Protein AF-X1D3A6-F1 (afdb_monomer)

Organism: NCBI:txid412755

Sequence (164 aa):
TRVVVAACSPKEHELTFKKCLERAGLNPFLLQIANIREQCAWVIKDKVLATEKAKVMIRAAVERVIYHEALDIKEIECQPDTLVVGAGVAGLSAALALAQKNRKVYLVEKLPSIGGKVARYEEVFPNLECASCMLDPILDDVLHHENIEVLTYSEIQEVLGFYG

pLDDT: mean 96.1, std 3.15, range [74.38, 98.62]

Structure (mmCIF, N/CA/C/O backbone):
data_AF-X1D3A6-F1
#
_entry.id   AF-X1D3A6-F1
#
loop_
_atom_site.group_PDB
_atom_site.id
_atom_site.type_symbol
_atom_site.label_atom_id
_atom_site.label_alt_id
_atom_site.label_comp_id
_atom_site.label_asym_id
_atom_site.label_entity_id
_atom_site.label_seq_id
_atom_site.pdbx_PDB_ins_code
_atom_site.Cartn_x
_atom_site.Cartn_y
_atom_site.Cartn_z
_atom_site.occupancy
_atom_site.B_iso_or_equiv
_atom_site.auth_seq_id
_atom_site.auth_comp_id
_atom_site.auth_asym_id
_atom_site.auth_atom_id
_atom_site.pdbx_PDB_model_num
ATOM 1 N N . THR A 1 1 ? 1.591 -5.216 -32.844 1.00 90.00 1 THR A N 1
ATOM 2 C CA . THR A 1 1 ? 2.576 -4.160 -32.515 1.00 90.00 1 THR A CA 1
ATOM 3 C C . THR A 1 1 ? 3.011 -4.309 -31.073 1.00 90.00 1 THR A C 1
ATOM 5 O O . THR A 1 1 ? 2.186 -4.704 -30.264 1.00 90.00 1 THR A O 1
ATOM 8 N N . ARG A 1 2 ? 4.285 -4.053 -30.759 1.00 96.44 2 ARG A N 1
ATOM 9 C CA . ARG A 1 2 ? 4.872 -4.152 -29.410 1.00 96.44 2 ARG A CA 1
ATOM 10 C C . ARG A 1 2 ? 5.617 -2.865 -29.087 1.00 96.44 2 ARG A C 1
ATOM 12 O O . ARG A 1 2 ? 6.082 -2.201 -30.012 1.00 96.44 2 ARG A O 1
ATOM 19 N N . VAL A 1 3 ? 5.729 -2.525 -27.808 1.00 98.00 3 VAL A N 1
ATOM 20 C CA . VAL A 1 3 ? 6.338 -1.262 -27.373 1.00 98.00 3 VAL A CA 1
ATOM 21 C C . VAL A 1 3 ? 7.451 -1.538 -26.372 1.00 98.00 3 VAL A C 1
ATOM 23 O O . VAL A 1 3 ? 7.245 -2.239 -25.384 1.00 98.00 3 VAL A O 1
ATOM 26 N N . VAL A 1 4 ? 8.624 -0.949 -26.613 1.00 98.31 4 VAL A N 1
ATOM 27 C CA . VAL A 1 4 ? 9.722 -0.910 -25.643 1.00 98.31 4 VAL A CA 1
ATOM 28 C C . VAL A 1 4 ? 9.907 0.521 -25.160 1.00 98.31 4 VAL A C 1
ATOM 30 O O . VAL A 1 4 ? 10.056 1.431 -25.974 1.00 98.31 4 VAL A O 1
ATOM 33 N N . VAL A 1 5 ? 9.932 0.721 -23.844 1.00 98.44 5 VAL A N 1
ATOM 34 C CA . VAL A 1 5 ? 10.208 2.024 -23.226 1.00 98.44 5 VAL A CA 1
ATOM 35 C C . VAL A 1 5 ? 11.513 1.948 -22.447 1.00 98.44 5 VAL A C 1
ATOM 37 O O . VAL A 1 5 ? 11.622 1.205 -21.475 1.00 98.44 5 VAL A O 1
ATOM 40 N N . ALA A 1 6 ? 12.508 2.733 -22.853 1.00 98.31 6 ALA A N 1
ATOM 41 C CA . ALA A 1 6 ? 13.785 2.839 -22.157 1.00 98.31 6 ALA A CA 1
ATOM 42 C C . ALA A 1 6 ? 13.781 4.067 -21.237 1.00 98.31 6 ALA A C 1
ATOM 44 O O . ALA A 1 6 ? 13.951 5.192 -21.702 1.00 98.31 6 ALA A O 1
ATOM 45 N N . ALA A 1 7 ? 13.537 3.863 -19.941 1.00 97.94 7 ALA A N 1
ATOM 46 C CA . ALA A 1 7 ? 13.372 4.954 -18.982 1.00 97.94 7 ALA A CA 1
ATOM 47 C C . ALA A 1 7 ? 13.693 4.506 -17.542 1.00 97.94 7 ALA A C 1
ATOM 49 O O . ALA A 1 7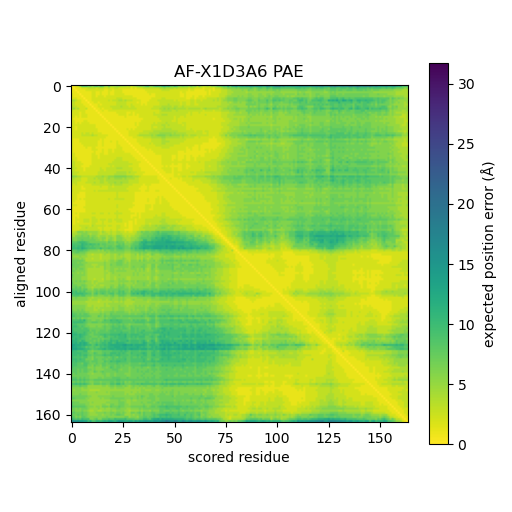 ? 14.816 4.094 -17.249 1.00 97.94 7 ALA A O 1
ATOM 50 N N . CYS A 1 8 ? 12.717 4.631 -16.643 1.00 97.06 8 CYS A N 1
ATOM 51 C CA . CYS A 1 8 ? 12.794 4.338 -15.218 1.00 97.06 8 CYS A CA 1
ATOM 52 C C . CYS A 1 8 ? 12.319 2.919 -14.878 1.00 97.06 8 CYS A C 1
ATOM 54 O O . CYS A 1 8 ? 11.993 2.114 -15.752 1.00 97.06 8 CYS A O 1
ATOM 56 N N . SER A 1 9 ? 12.297 2.609 -13.585 1.00 96.56 9 SER A N 1
ATOM 57 C CA . SER A 1 9 ? 11.823 1.334 -13.057 1.00 96.56 9 SER A CA 1
ATOM 58 C C . SER A 1 9 ? 10.374 1.023 -13.461 1.00 96.56 9 SER A C 1
ATOM 60 O O . SER A 1 9 ? 9.501 1.885 -13.311 1.00 96.56 9 SER A O 1
ATOM 62 N N . PRO A 1 10 ? 10.072 -0.224 -13.879 1.00 95.19 10 PRO A N 1
ATOM 63 C CA . PRO A 1 10 ? 8.694 -0.654 -14.106 1.00 95.19 10 PRO A CA 1
ATOM 64 C C . PRO A 1 10 ? 7.836 -0.541 -12.837 1.00 95.19 10 PRO A C 1
ATOM 66 O O . PRO A 1 10 ? 6.655 -0.234 -12.940 1.00 95.19 10 PRO A O 1
ATOM 69 N N . LYS A 1 11 ? 8.435 -0.651 -11.639 1.00 95.12 11 LYS A N 1
ATOM 70 C CA . LYS A 1 11 ? 7.716 -0.451 -10.367 1.00 95.12 11 LYS A CA 1
ATOM 71 C C . LYS A 1 11 ? 7.043 0.922 -10.257 1.00 95.12 11 LYS A C 1
ATOM 73 O O . LYS A 1 11 ? 6.052 1.042 -9.553 1.00 95.12 11 LYS A O 1
ATOM 78 N N . GLU A 1 12 ? 7.578 1.929 -10.945 1.00 93.88 12 GLU A N 1
ATOM 79 C CA . GLU A 1 12 ? 7.078 3.302 -10.881 1.00 93.88 12 GLU A CA 1
ATOM 80 C C . GLU A 1 12 ? 6.055 3.593 -11.986 1.00 93.88 12 GLU A C 1
ATOM 82 O O . GLU A 1 12 ? 4.982 4.127 -11.726 1.00 93.88 12 GLU A O 1
ATOM 87 N N . HIS A 1 13 ? 6.386 3.268 -13.243 1.00 96.50 13 HIS A N 1
ATOM 88 C CA . HIS A 1 13 ? 5.631 3.765 -14.404 1.00 96.50 13 HIS A CA 1
ATOM 89 C C . HIS A 1 13 ? 5.078 2.673 -15.326 1.00 96.50 13 HIS A C 1
ATOM 91 O O . HIS A 1 13 ? 4.520 3.004 -16.372 1.00 96.50 13 HIS A O 1
ATOM 97 N N . GLU A 1 14 ? 5.174 1.387 -14.975 1.00 96.88 14 GLU A N 1
ATOM 98 C CA . GLU A 1 14 ? 4.590 0.325 -15.806 1.00 96.88 14 GLU A CA 1
ATOM 99 C C . GLU A 1 14 ? 3.085 0.520 -15.996 1.00 96.88 14 GLU A C 1
ATOM 101 O O . GLU A 1 14 ? 2.612 0.509 -17.132 1.00 96.88 14 GLU A O 1
ATOM 106 N N . LEU A 1 15 ? 2.343 0.797 -14.919 1.00 96.62 15 LEU A N 1
ATOM 107 C CA . LEU A 1 15 ? 0.903 1.050 -15.004 1.00 96.62 15 LEU A CA 1
ATOM 108 C C . LEU A 1 15 ? 0.583 2.275 -15.877 1.00 96.62 15 LEU A C 1
ATOM 110 O O . LEU A 1 15 ? -0.381 2.262 -16.640 1.00 96.62 15 LEU A O 1
ATOM 114 N N . THR A 1 16 ? 1.408 3.319 -15.807 1.00 97.69 16 THR A N 1
ATOM 115 C CA . THR A 1 16 ? 1.255 4.534 -16.618 1.00 97.69 16 THR A CA 1
ATOM 116 C C . THR A 1 16 ? 1.392 4.232 -18.109 1.00 97.69 16 THR A C 1
ATOM 118 O O . THR A 1 16 ? 0.555 4.655 -18.908 1.00 97.69 16 THR A O 1
ATOM 121 N N . PHE A 1 17 ? 2.412 3.465 -18.500 1.00 97.94 17 PHE A N 1
ATOM 122 C CA . PHE A 1 17 ? 2.608 3.094 -19.900 1.00 97.94 17 PHE A CA 1
ATOM 123 C C . PHE A 1 17 ? 1.584 2.064 -20.381 1.00 97.94 17 PHE A C 1
ATOM 125 O O . PHE A 1 17 ? 1.117 2.189 -21.510 1.00 97.94 17 PHE A O 1
ATOM 132 N N . LYS A 1 18 ? 1.152 1.120 -19.534 1.00 97.31 18 LYS A N 1
ATOM 133 C CA . LYS A 1 18 ? 0.044 0.202 -19.854 1.00 97.31 18 LYS A CA 1
ATOM 134 C C . LYS A 1 18 ? -1.231 0.964 -20.218 1.00 97.31 18 LYS A C 1
ATOM 136 O O . LYS A 1 18 ? -1.761 0.756 -21.305 1.00 97.31 18 LYS A O 1
ATOM 141 N N . LYS A 1 19 ? -1.627 1.944 -19.399 1.00 97.38 19 LYS A N 1
ATOM 142 C CA . LYS A 1 19 ? -2.770 2.832 -19.689 1.00 97.38 19 LYS A CA 1
ATOM 143 C C . LYS A 1 19 ? -2.595 3.631 -20.986 1.00 97.38 19 LYS A C 1
ATOM 145 O O . LYS A 1 19 ? -3.567 3.908 -21.683 1.00 97.38 19 LYS A O 1
ATOM 150 N N . CYS A 1 20 ? -1.366 4.031 -21.321 1.00 97.69 20 CYS A N 1
ATOM 151 C CA . CYS A 1 20 ? -1.074 4.709 -22.586 1.00 97.69 20 CYS A CA 1
ATOM 152 C C . CYS A 1 20 ? -1.310 3.785 -23.793 1.00 97.69 20 CYS A C 1
ATOM 154 O O . CYS A 1 20 ? -1.954 4.194 -24.758 1.00 97.69 20 CYS A O 1
ATOM 156 N N . LEU A 1 21 ? -0.843 2.534 -23.717 1.00 96.88 21 LEU A N 1
ATOM 157 C CA . LEU A 1 21 ? -1.072 1.521 -24.750 1.00 96.88 21 LEU A CA 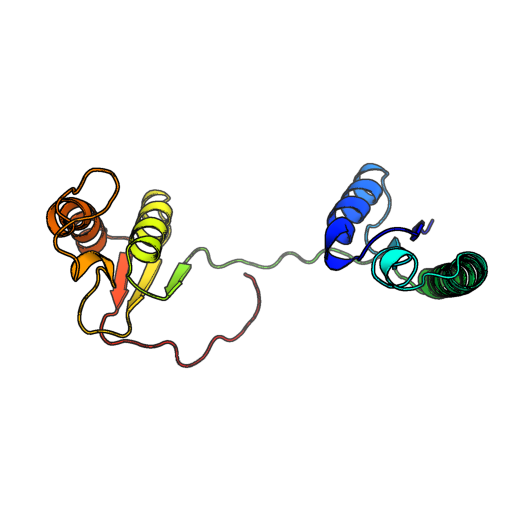1
ATOM 158 C C . LEU A 1 21 ? -2.564 1.214 -24.912 1.00 96.88 21 LEU A C 1
ATOM 160 O O . LEU A 1 21 ? -3.054 1.233 -26.037 1.00 96.88 21 LEU A O 1
ATOM 164 N N . GLU A 1 22 ? -3.289 1.015 -23.809 1.00 96.19 22 GLU A N 1
ATOM 165 C CA . GLU A 1 22 ? -4.739 0.773 -23.824 1.00 96.19 22 GLU A CA 1
ATOM 166 C C . GLU A 1 22 ? -5.489 1.896 -24.547 1.00 96.19 22 GLU A C 1
ATOM 168 O O . GLU A 1 22 ? -6.282 1.639 -25.452 1.00 96.19 22 GLU A O 1
ATOM 173 N N . ARG A 1 23 ? -5.178 3.161 -24.226 1.00 97.44 23 ARG A N 1
ATOM 174 C CA . ARG A 1 23 ? -5.759 4.337 -24.899 1.00 97.44 23 ARG A CA 1
ATOM 175 C C . ARG A 1 23 ? -5.427 4.410 -26.389 1.00 97.44 23 ARG A C 1
ATOM 177 O O . ARG A 1 23 ? -6.174 5.029 -27.141 1.00 97.44 23 ARG A O 1
ATOM 184 N N . ALA A 1 24 ? -4.317 3.808 -26.806 1.00 97.06 24 ALA A N 1
ATOM 185 C CA . ALA A 1 24 ? -3.912 3.693 -28.202 1.00 97.06 24 ALA A CA 1
ATOM 186 C C . ALA A 1 24 ? -4.475 2.434 -28.897 1.00 97.06 24 ALA A C 1
ATOM 188 O O . ALA A 1 24 ? -4.123 2.173 -30.046 1.00 97.06 24 ALA A O 1
ATOM 189 N N . GLY A 1 25 ? -5.319 1.643 -28.222 1.00 96.44 25 GLY A N 1
ATOM 190 C CA . GLY A 1 25 ? -5.879 0.398 -28.755 1.00 96.44 25 GLY A CA 1
ATOM 191 C C . GLY A 1 25 ? -4.886 -0.769 -28.797 1.00 96.44 25 GLY A C 1
ATOM 192 O O . GLY A 1 25 ? -5.085 -1.722 -29.548 1.00 96.44 25 GLY A O 1
ATOM 193 N N . LEU A 1 26 ? -3.796 -0.703 -28.026 1.00 96.88 26 LEU A N 1
ATOM 194 C CA . LEU A 1 26 ? -2.797 -1.765 -27.911 1.00 96.88 26 LEU A CA 1
ATOM 195 C C . LEU A 1 26 ? -2.992 -2.559 -26.619 1.00 96.88 26 LEU A C 1
ATOM 197 O O . LEU A 1 26 ? -3.291 -1.997 -25.568 1.00 96.88 26 LEU A O 1
ATOM 201 N N . ASN A 1 27 ? -2.749 -3.870 -26.684 1.00 97.44 27 ASN A N 1
ATOM 202 C CA . ASN A 1 27 ? -2.778 -4.713 -25.494 1.00 97.44 27 ASN A CA 1
ATOM 203 C C . ASN A 1 27 ? -1.647 -4.300 -24.516 1.00 97.44 27 ASN A C 1
ATOM 205 O O . ASN A 1 27 ? -0.479 -4.265 -24.925 1.00 97.44 27 ASN A O 1
ATOM 209 N N . PRO A 1 28 ? -1.956 -4.013 -23.237 1.00 97.31 28 PRO A N 1
ATOM 210 C CA . 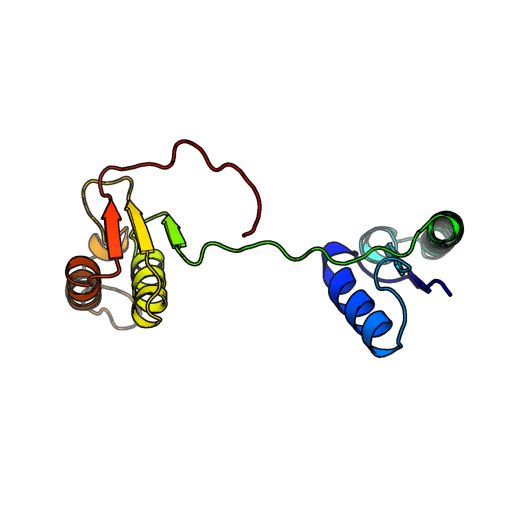PRO A 1 28 ? -0.995 -3.484 -22.262 1.00 97.31 28 PRO A CA 1
ATOM 211 C C . PRO A 1 28 ? 0.142 -4.458 -21.917 1.00 97.31 28 PRO A C 1
ATOM 213 O O . PRO A 1 28 ? 1.198 -4.033 -21.449 1.00 97.31 28 PRO A O 1
ATOM 216 N N . PHE A 1 29 ? -0.032 -5.760 -22.153 1.00 97.44 29 PHE A N 1
ATOM 217 C CA . PHE A 1 29 ? 0.981 -6.782 -21.874 1.00 97.44 29 PHE A CA 1
ATOM 218 C C . PHE A 1 29 ? 2.020 -6.922 -23.000 1.00 97.44 29 PHE A C 1
ATOM 220 O O . PHE A 1 29 ? 3.076 -7.525 -22.810 1.00 97.44 29 PHE A O 1
ATOM 227 N N . LEU A 1 30 ? 1.804 -6.255 -24.140 1.00 97.75 30 LEU A N 1
ATOM 228 C CA . LEU A 1 30 ? 2.783 -6.127 -25.230 1.00 97.75 30 LEU A CA 1
ATOM 229 C C . LEU A 1 30 ? 3.807 -4.994 -24.996 1.00 97.75 30 LEU A C 1
ATOM 231 O O . LEU A 1 30 ? 4.452 -4.518 -25.939 1.00 97.75 30 LEU A O 1
ATOM 235 N N . LEU A 1 31 ? 3.946 -4.564 -23.739 1.00 98.00 31 LEU A N 1
ATOM 236 C CA . LEU A 1 31 ? 4.902 -3.574 -23.250 1.00 98.00 31 LEU A CA 1
ATOM 237 C C . LEU A 1 31 ? 6.125 -4.257 -22.626 1.00 98.00 31 LEU A C 1
ATOM 239 O O . LEU A 1 31 ? 5.988 -5.181 -21.828 1.00 98.00 31 LEU A O 1
ATOM 243 N N . GLN A 1 32 ? 7.314 -3.723 -22.896 1.00 98.12 32 GLN A N 1
ATOM 244 C CA . GLN A 1 32 ? 8.529 -4.027 -22.142 1.00 98.12 32 GLN A CA 1
ATOM 245 C C . GLN A 1 32 ? 9.231 -2.731 -21.724 1.00 98.12 32 GLN A C 1
ATOM 247 O O . GLN A 1 32 ? 9.478 -1.849 -22.543 1.00 98.12 32 GLN A O 1
ATOM 252 N N . ILE A 1 33 ? 9.605 -2.620 -20.448 1.00 98.25 33 ILE A N 1
ATOM 253 C CA . ILE A 1 33 ? 10.373 -1.476 -19.940 1.00 98.25 33 ILE A CA 1
ATOM 254 C C . ILE A 1 33 ? 11.834 -1.888 -19.742 1.00 98.25 33 ILE A C 1
ATOM 256 O O . ILE A 1 33 ? 12.124 -2.913 -19.123 1.00 98.25 33 ILE A O 1
ATOM 260 N N . ALA A 1 34 ? 12.755 -1.079 -20.262 1.00 98.31 34 ALA A N 1
ATOM 261 C CA . ALA A 1 34 ? 14.182 -1.147 -19.976 1.00 98.31 34 ALA A CA 1
ATOM 262 C C . ALA A 1 34 ? 14.542 -0.030 -18.987 1.00 98.31 34 ALA A C 1
ATOM 264 O O . ALA A 1 34 ? 14.515 1.152 -19.333 1.00 98.31 34 ALA A O 1
ATOM 265 N N . ASN A 1 35 ? 14.880 -0.395 -17.749 1.00 98.31 35 ASN A N 1
ATOM 266 C CA . ASN A 1 35 ? 15.282 0.573 -16.731 1.00 98.31 35 ASN A CA 1
ATOM 267 C C . ASN A 1 35 ? 16.726 1.042 -16.980 1.00 98.31 35 ASN A C 1
ATOM 269 O O . ASN A 1 35 ? 17.677 0.457 -16.472 1.00 98.31 35 ASN A O 1
ATOM 273 N N . ILE A 1 36 ? 16.895 2.113 -17.748 1.00 98.25 36 ILE A N 1
ATOM 274 C CA . ILE A 1 36 ? 18.204 2.726 -18.011 1.00 98.25 36 ILE A CA 1
ATOM 275 C C . ILE A 1 36 ? 18.512 3.895 -17.060 1.00 98.25 36 ILE A C 1
ATOM 277 O O . ILE A 1 36 ? 19.560 4.528 -17.188 1.00 98.25 36 ILE A O 1
ATOM 281 N N . ARG A 1 37 ? 17.633 4.180 -16.089 1.00 98.12 37 ARG A N 1
ATOM 282 C CA . ARG A 1 37 ? 17.811 5.254 -15.104 1.00 98.12 37 ARG A CA 1
ATOM 283 C C . ARG A 1 37 ? 18.378 4.727 -13.790 1.00 98.12 37 ARG A C 1
ATOM 285 O O . ARG A 1 37 ? 19.583 4.852 -13.575 1.00 98.12 37 ARG A O 1
ATOM 292 N N . GLU A 1 38 ? 17.556 4.106 -12.943 1.00 97.88 38 GLU A N 1
ATOM 293 C CA . GLU A 1 38 ? 17.981 3.628 -11.620 1.00 97.88 38 GLU A CA 1
ATOM 294 C C . GLU A 1 38 ? 19.049 2.531 -11.731 1.00 97.88 38 GLU A C 1
ATOM 296 O O . GLU A 1 38 ? 19.964 2.472 -10.916 1.00 97.88 38 GLU A O 1
ATOM 301 N N . GLN A 1 39 ? 18.969 1.680 -12.760 1.00 97.31 39 GLN A N 1
ATOM 302 C CA . GLN A 1 39 ? 19.903 0.562 -12.953 1.00 97.31 39 GLN A CA 1
ATOM 303 C C . GLN A 1 39 ? 21.088 0.887 -13.878 1.00 97.31 39 GLN A C 1
ATOM 305 O O . GLN A 1 39 ? 21.936 0.019 -14.121 1.00 97.31 39 GLN A O 1
ATOM 310 N N . CYS A 1 40 ? 21.181 2.112 -14.406 1.00 98.12 40 CYS A N 1
ATOM 311 C CA . CYS A 1 40 ? 22.266 2.498 -15.306 1.00 98.12 40 CYS A CA 1
ATOM 312 C C . CYS A 1 40 ? 22.726 3.946 -15.093 1.00 98.12 40 CYS A C 1
ATOM 314 O O . CYS A 1 40 ? 23.748 4.150 -14.441 1.00 98.12 40 CYS A O 1
ATOM 316 N N . ALA A 1 41 ? 21.992 4.945 -15.590 1.00 97.75 41 ALA A N 1
ATOM 317 C CA . ALA A 1 41 ? 22.447 6.338 -15.593 1.00 97.75 41 ALA A CA 1
ATOM 318 C C . ALA A 1 41 ? 22.729 6.921 -14.194 1.00 97.75 41 ALA A C 1
ATOM 320 O O . ALA A 1 41 ? 23.627 7.745 -14.054 1.00 97.75 41 ALA A O 1
ATOM 321 N N . TRP A 1 42 ? 21.994 6.510 -13.157 1.00 97.94 42 TRP A N 1
ATOM 322 C CA . TRP A 1 42 ? 22.210 7.006 -11.790 1.00 97.94 42 TRP A CA 1
ATOM 323 C C . TRP A 1 42 ? 23.379 6.345 -11.062 1.00 97.94 42 TRP A C 1
ATOM 325 O O . TRP A 1 42 ? 23.946 6.945 -10.152 1.00 97.94 42 TRP A O 1
ATOM 335 N N . VAL A 1 43 ? 23.749 5.124 -11.448 1.00 98.00 43 VAL A N 1
ATOM 336 C CA . VAL A 1 43 ? 24.735 4.316 -10.710 1.00 98.00 43 VAL A CA 1
ATOM 337 C C . VAL A 1 43 ? 26.087 4.217 -11.417 1.00 98.00 43 VAL A C 1
ATOM 339 O O . VAL A 1 43 ? 27.079 3.872 -10.780 1.00 98.00 43 VAL A O 1
ATOM 342 N N . ILE A 1 44 ? 26.163 4.550 -12.711 1.00 98.12 44 ILE A N 1
ATOM 343 C CA . ILE A 1 44 ? 27.408 4.530 -13.492 1.00 98.12 44 ILE A CA 1
ATOM 344 C C . ILE A 1 44 ? 27.839 5.960 -13.811 1.00 98.12 44 ILE A C 1
ATOM 346 O O . ILE A 1 44 ? 27.185 6.664 -14.574 1.00 98.12 44 ILE A O 1
ATOM 350 N N . LYS A 1 45 ? 28.978 6.377 -13.245 1.00 97.50 45 LYS A N 1
ATOM 351 C CA . LYS A 1 45 ? 29.546 7.718 -13.467 1.00 97.50 45 LYS A CA 1
ATOM 352 C C . LYS A 1 45 ? 30.132 7.897 -14.871 1.00 97.50 45 LYS A C 1
ATOM 354 O O . LYS A 1 45 ? 30.040 8.983 -15.437 1.00 97.50 45 LYS A O 1
ATOM 359 N N . ASP A 1 46 ? 30.747 6.850 -15.421 1.00 98.31 46 ASP A N 1
ATOM 360 C CA . ASP A 1 46 ? 31.299 6.871 -16.776 1.00 98.31 46 ASP A CA 1
ATOM 361 C C . ASP A 1 46 ? 30.166 6.842 -17.812 1.00 98.31 46 ASP A C 1
ATOM 363 O O . ASP A 1 46 ? 29.434 5.860 -17.943 1.00 98.31 46 ASP A O 1
ATOM 367 N N . LYS A 1 47 ? 30.038 7.934 -18.571 1.00 97.94 47 LYS A N 1
ATOM 368 C CA . LYS A 1 47 ? 28.972 8.120 -19.560 1.00 97.94 47 LYS A CA 1
ATOM 369 C C . LYS A 1 47 ? 29.088 7.173 -20.752 1.00 97.94 47 LYS A C 1
ATOM 371 O O . LYS A 1 47 ? 28.056 6.771 -21.289 1.00 97.94 47 LYS A O 1
ATOM 376 N N . VAL A 1 48 ? 30.303 6.823 -21.173 1.00 98.25 48 VAL A N 1
ATOM 377 C CA . VAL A 1 48 ? 30.520 5.905 -22.299 1.00 98.25 48 VAL A CA 1
ATOM 378 C C . VAL A 1 48 ? 30.102 4.507 -21.870 1.00 98.25 48 VAL A C 1
ATOM 380 O O . VAL A 1 48 ? 29.265 3.887 -22.524 1.00 98.25 48 VAL A O 1
ATOM 383 N N . LEU A 1 49 ? 30.578 4.065 -20.703 1.00 98.06 49 LEU A N 1
ATOM 384 C CA . LEU A 1 49 ? 30.196 2.775 -20.133 1.00 98.06 49 LEU A CA 1
ATOM 385 C C . LEU A 1 49 ? 28.684 2.682 -19.869 1.00 98.06 49 LEU A C 1
ATOM 387 O O . LEU A 1 49 ? 28.061 1.671 -20.192 1.00 98.06 49 LEU A O 1
ATOM 391 N N . ALA A 1 50 ? 28.075 3.739 -19.320 1.00 98.44 50 ALA A N 1
ATOM 392 C CA . ALA A 1 50 ? 26.632 3.801 -19.091 1.00 98.44 50 ALA A CA 1
ATOM 393 C C . ALA A 1 50 ? 25.845 3.711 -20.407 1.00 98.44 50 ALA A C 1
ATOM 395 O O 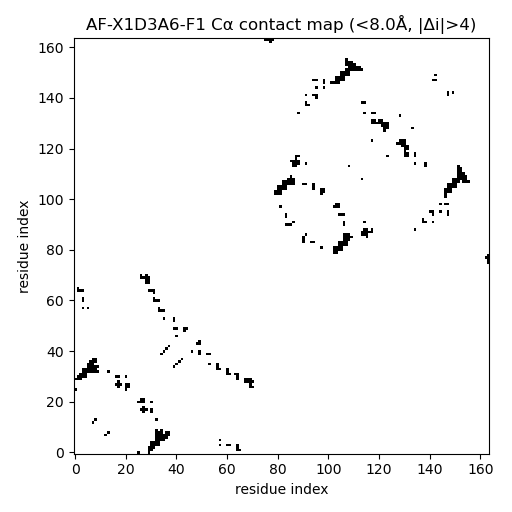. ALA A 1 50 ? 24.839 3.008 -20.485 1.00 98.44 50 ALA A O 1
ATOM 396 N N . THR A 1 51 ? 26.317 4.382 -21.459 1.00 98.56 51 THR A N 1
ATOM 397 C CA . THR A 1 51 ? 25.681 4.342 -22.781 1.00 98.56 51 THR A CA 1
ATOM 398 C C . THR A 1 51 ? 25.753 2.943 -23.388 1.00 98.56 51 THR A C 1
ATOM 400 O O . THR A 1 51 ? 24.739 2.438 -23.871 1.00 98.56 51 THR A O 1
ATOM 403 N N . GLU A 1 52 ? 26.910 2.280 -23.324 1.00 98.50 52 GLU A N 1
ATOM 404 C CA . GLU A 1 52 ? 27.054 0.911 -23.830 1.00 98.50 52 GLU A CA 1
ATOM 405 C C . GLU A 1 52 ? 26.190 -0.080 -23.046 1.00 98.50 52 GLU A C 1
ATOM 407 O O . GLU A 1 52 ? 25.467 -0.881 -23.644 1.00 98.50 52 GLU A O 1
ATOM 412 N N . LYS A 1 53 ? 26.144 0.036 -21.713 1.00 98.38 53 LYS A N 1
ATOM 413 C CA . LYS A 1 53 ? 25.230 -0.768 -20.894 1.00 98.38 53 LYS A CA 1
ATOM 414 C C . LYS A 1 53 ? 23.767 -0.524 -21.272 1.00 98.38 53 LYS A C 1
ATOM 416 O O . LYS A 1 53 ? 23.022 -1.487 -21.454 1.00 98.38 53 LYS A O 1
ATOM 421 N N . ALA A 1 54 ? 23.347 0.732 -21.426 1.00 98.62 54 ALA A N 1
ATOM 422 C CA . ALA A 1 54 ? 21.976 1.073 -21.800 1.00 98.62 54 ALA A CA 1
ATOM 423 C C . ALA A 1 54 ? 21.590 0.468 -23.159 1.00 98.62 54 ALA A C 1
ATOM 425 O O . ALA A 1 54 ? 20.515 -0.117 -23.274 1.00 98.62 54 ALA A O 1
ATOM 426 N N . LYS A 1 55 ? 22.476 0.518 -24.165 1.00 98.62 55 LYS A N 1
ATOM 427 C CA . LYS A 1 55 ? 22.252 -0.135 -25.469 1.00 98.62 55 LYS A CA 1
ATOM 428 C C . LYS A 1 55 ? 22.018 -1.638 -25.324 1.00 98.62 55 LYS A C 1
ATOM 430 O O . LYS A 1 55 ? 21.098 -2.166 -25.944 1.00 98.62 55 LYS A O 1
ATOM 435 N N . VAL A 1 56 ? 22.818 -2.321 -24.500 1.00 98.56 56 VAL A N 1
ATOM 436 C CA . VAL A 1 56 ? 22.654 -3.762 -24.237 1.00 98.56 56 VAL A CA 1
ATOM 437 C C . VAL A 1 56 ? 21.317 -4.045 -23.550 1.00 98.56 56 VAL A C 1
ATOM 439 O O . VAL A 1 56 ? 20.599 -4.950 -23.970 1.00 98.56 56 VAL A O 1
ATOM 442 N N . MET A 1 57 ? 20.934 -3.246 -22.550 1.00 98.44 57 MET A N 1
ATOM 443 C CA . MET A 1 57 ? 19.649 -3.388 -21.853 1.00 98.44 57 MET A CA 1
ATOM 444 C C . MET A 1 57 ? 18.452 -3.164 -22.785 1.00 98.44 57 MET A C 1
ATOM 446 O O . MET A 1 57 ? 17.485 -3.922 -22.741 1.00 98.44 57 MET A O 1
ATOM 450 N N . ILE A 1 58 ? 18.525 -2.151 -23.653 1.00 98.56 58 ILE A N 1
ATOM 451 C CA . ILE A 1 58 ? 17.488 -1.862 -24.649 1.00 98.56 58 ILE A CA 1
ATOM 452 C C . ILE A 1 58 ? 17.396 -3.000 -25.662 1.00 98.56 58 ILE A C 1
ATOM 454 O O . ILE A 1 58 ? 16.297 -3.460 -25.953 1.00 98.56 58 ILE A O 1
ATOM 458 N N . ARG A 1 59 ? 18.533 -3.502 -26.159 1.00 98.56 59 ARG A N 1
ATOM 459 C CA . ARG A 1 59 ? 18.557 -4.648 -27.075 1.00 98.56 59 ARG A CA 1
ATOM 460 C C . ARG A 1 59 ? 17.908 -5.871 -26.438 1.00 98.56 59 ARG A C 1
ATOM 462 O O . ARG A 1 59 ? 17.020 -6.454 -27.039 1.00 98.56 59 ARG A O 1
ATOM 469 N N . ALA A 1 60 ? 18.278 -6.208 -25.204 1.00 98.25 60 ALA A N 1
ATOM 470 C CA . ALA A 1 60 ? 17.672 -7.322 -24.481 1.00 98.25 60 ALA A CA 1
ATOM 471 C C . ALA A 1 60 ? 16.151 -7.147 -24.306 1.00 98.25 60 ALA A C 1
ATOM 473 O O . ALA A 1 60 ? 15.401 -8.108 -24.448 1.00 98.25 60 ALA A O 1
ATOM 474 N N . ALA A 1 61 ? 15.680 -5.924 -24.042 1.00 98.25 61 ALA A N 1
ATOM 475 C CA . ALA A 1 61 ? 14.253 -5.624 -23.961 1.00 98.25 61 ALA A CA 1
ATOM 476 C C . ALA A 1 61 ? 13.532 -5.783 -25.311 1.00 98.25 61 ALA A C 1
ATOM 478 O O . ALA A 1 61 ? 12.427 -6.323 -25.346 1.00 98.25 61 ALA A O 1
ATOM 479 N N . VAL A 1 62 ? 14.156 -5.358 -26.414 1.00 98.25 62 VAL A N 1
ATOM 480 C CA . VAL A 1 62 ? 13.633 -5.548 -27.776 1.00 98.25 62 VAL A CA 1
ATOM 481 C C . VAL A 1 62 ? 13.572 -7.031 -28.144 1.00 98.25 62 VAL A C 1
ATOM 483 O O . VAL A 1 62 ? 12.545 -7.478 -28.640 1.00 98.25 62 VAL A O 1
ATOM 486 N N . GLU A 1 63 ? 14.606 -7.815 -27.841 1.00 98.06 63 GLU A N 1
ATOM 487 C CA . GLU A 1 63 ? 14.596 -9.263 -28.095 1.00 98.06 63 GLU A CA 1
ATOM 488 C C . GLU A 1 63 ? 13.532 -9.979 -27.254 1.00 98.06 63 GLU A C 1
ATOM 490 O O . GLU A 1 63 ? 12.811 -10.847 -27.741 1.00 98.06 63 GLU A O 1
ATOM 495 N N . ARG A 1 64 ? 13.377 -9.580 -25.987 1.00 97.81 64 ARG A N 1
ATOM 496 C CA . ARG A 1 64 ? 12.383 -10.165 -25.083 1.00 97.81 64 ARG A CA 1
ATOM 497 C C . ARG A 1 64 ? 10.953 -9.876 -25.525 1.00 97.81 64 ARG A C 1
ATOM 499 O O . ARG A 1 64 ? 10.122 -10.782 -25.487 1.00 97.81 64 ARG A O 1
ATOM 506 N N . VAL A 1 65 ? 10.650 -8.635 -25.921 1.00 97.69 65 VAL A N 1
ATOM 507 C CA . VAL A 1 65 ? 9.260 -8.235 -26.186 1.00 97.69 65 VAL A CA 1
ATOM 508 C C . VAL A 1 65 ? 8.650 -9.051 -27.326 1.00 97.69 65 VAL A C 1
ATOM 510 O O . VAL A 1 65 ? 7.447 -9.287 -27.315 1.00 97.69 65 VAL A O 1
ATOM 513 N N . ILE A 1 66 ? 9.463 -9.551 -28.269 1.00 97.12 66 ILE A N 1
ATOM 514 C CA . ILE A 1 66 ? 9.033 -10.409 -29.389 1.00 97.12 66 ILE A CA 1
ATOM 515 C C . ILE A 1 66 ? 8.251 -11.638 -28.905 1.00 97.12 66 ILE A C 1
ATOM 517 O O . ILE A 1 66 ? 7.308 -12.051 -29.578 1.00 97.12 66 ILE A O 1
ATOM 521 N N . TYR A 1 67 ? 8.585 -12.163 -27.726 1.00 97.50 67 TYR A N 1
ATOM 522 C CA . TYR A 1 67 ? 7.936 -13.329 -27.125 1.00 97.50 67 TYR A CA 1
ATOM 523 C C . TYR A 1 67 ? 6.740 -12.979 -26.231 1.00 97.50 67 TYR A C 1
ATOM 525 O O . TYR A 1 67 ? 6.122 -13.874 -25.668 1.00 97.50 67 TYR A O 1
ATOM 533 N N . HIS A 1 68 ? 6.403 -11.696 -26.063 1.00 97.62 68 HIS A N 1
ATOM 534 C CA . HIS A 1 68 ? 5.205 -11.316 -25.317 1.00 97.62 68 HIS A CA 1
ATOM 535 C C . HIS A 1 68 ? 3.952 -11.677 -26.110 1.00 97.62 68 HIS A C 1
ATOM 537 O O . HIS A 1 68 ? 3.863 -11.407 -27.315 1.00 97.62 68 HIS A O 1
ATOM 543 N N . GLU A 1 69 ? 2.971 -12.211 -25.398 1.00 96.94 69 GLU A N 1
ATOM 544 C CA . GLU A 1 69 ? 1.644 -12.531 -25.902 1.00 96.94 69 GLU A CA 1
ATOM 545 C C . GLU A 1 69 ? 0.632 -11.509 -25.382 1.00 96.94 69 GLU A C 1
ATOM 547 O O . GLU A 1 69 ? 0.837 -10.867 -24.349 1.00 96.94 69 GLU A O 1
ATOM 552 N N . ALA A 1 70 ? -0.450 -11.319 -26.133 1.00 96.75 70 ALA A N 1
ATOM 553 C CA . ALA A 1 70 ? -1.558 -10.506 -25.663 1.00 96.75 70 ALA A CA 1
ATOM 554 C C . ALA A 1 70 ? -2.268 -11.270 -24.541 1.00 96.75 70 ALA A C 1
ATOM 556 O O . ALA A 1 70 ? -2.643 -12.424 -24.734 1.00 96.75 70 ALA A O 1
ATOM 557 N N . LEU A 1 71 ? -2.430 -10.630 -23.384 1.00 96.25 71 LEU A N 1
ATOM 558 C CA . LEU A 1 71 ? -3.129 -11.218 -22.243 1.00 96.25 71 LEU A CA 1
ATOM 559 C C . LEU A 1 71 ? -4.403 -10.443 -21.939 1.00 96.25 71 LEU A C 1
ATOM 561 O O . LEU A 1 71 ? -4.468 -9.228 -22.153 1.00 96.25 71 LEU A O 1
ATOM 565 N N . ASP A 1 72 ? -5.369 -11.154 -21.376 1.00 93.38 72 ASP A N 1
ATOM 566 C CA . ASP A 1 72 ? -6.614 -10.582 -20.888 1.00 93.38 72 ASP A CA 1
ATOM 567 C C . ASP A 1 72 ? -6.511 -10.280 -19.393 1.00 93.38 72 ASP A C 1
ATOM 569 O O . ASP A 1 72 ? -5.932 -11.044 -18.610 1.00 93.38 72 ASP A O 1
ATOM 573 N N . ILE A 1 73 ? -7.086 -9.148 -18.990 1.00 90.06 73 ILE A N 1
ATOM 574 C CA . ILE A 1 73 ? -7.244 -8.812 -17.577 1.00 90.06 73 ILE A CA 1
ATOM 575 C C . ILE A 1 73 ? -8.372 -9.687 -17.036 1.00 90.06 73 ILE A C 1
ATOM 577 O O . ILE A 1 73 ? -9.489 -9.655 -17.547 1.00 90.06 73 ILE A O 1
ATOM 581 N N . LYS A 1 74 ? -8.070 -10.481 -16.009 1.00 89.81 74 LYS A N 1
ATOM 582 C CA . LYS A 1 74 ? -9.080 -11.272 -15.310 1.00 89.81 74 LYS A CA 1
ATOM 583 C C . LYS A 1 74 ? -9.736 -10.420 -14.237 1.00 89.81 74 LYS A C 1
ATOM 585 O O . LYS A 1 74 ? -9.042 -9.806 -13.429 1.00 89.81 74 LYS A O 1
ATOM 590 N N . GLU A 1 75 ? -11.059 -10.422 -14.232 1.00 89.12 75 GLU A N 1
ATOM 591 C CA . GLU A 1 75 ? -11.843 -9.898 -13.123 1.00 89.12 75 GLU A CA 1
ATOM 592 C C . GLU A 1 75 ? -11.888 -10.938 -12.004 1.00 89.12 75 GLU A C 1
ATOM 594 O O . GLU A 1 75 ? -11.935 -12.147 -12.249 1.00 89.12 75 GLU A O 1
ATOM 599 N N . ILE A 1 76 ? -11.832 -1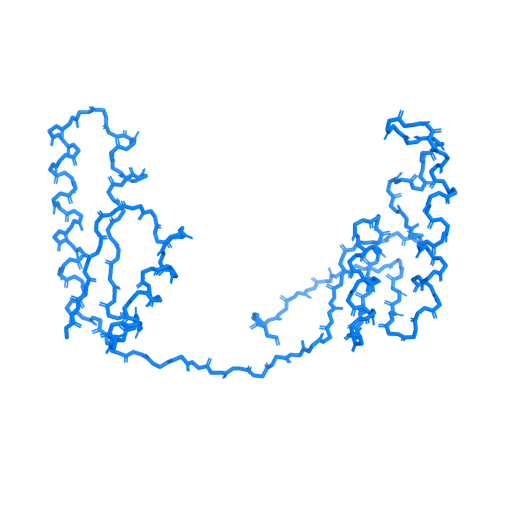0.452 -10.773 1.00 89.56 76 ILE A N 1
ATOM 600 C CA . ILE A 1 76 ? -11.947 -11.251 -9.559 1.00 89.56 76 ILE A CA 1
ATOM 601 C C . ILE A 1 76 ? -13.057 -10.644 -8.712 1.00 89.56 76 ILE A C 1
ATOM 603 O O . ILE A 1 76 ? -13.196 -9.419 -8.647 1.00 89.56 76 ILE A O 1
ATOM 607 N N . GLU A 1 77 ? -13.864 -11.500 -8.095 1.00 88.50 77 GLU A N 1
ATOM 608 C CA . GLU A 1 77 ? -14.815 -11.055 -7.084 1.00 88.50 77 GLU A CA 1
ATOM 609 C C . GLU A 1 77 ? -14.028 -10.568 -5.867 1.00 88.50 77 GLU A C 1
ATOM 611 O O . GLU A 1 77 ? -13.070 -11.217 -5.452 1.00 88.50 77 GLU A O 1
ATOM 616 N N . CYS A 1 78 ? -14.396 -9.395 -5.355 1.00 88.69 78 CYS A N 1
ATOM 617 C CA . CYS A 1 78 ? -13.692 -8.731 -4.267 1.00 88.69 78 CYS A CA 1
ATOM 618 C C . CYS A 1 78 ? -14.618 -8.642 -3.059 1.00 88.69 78 CYS A C 1
ATOM 620 O O . CYS A 1 78 ? -15.720 -8.089 -3.177 1.00 88.69 78 CYS A O 1
ATOM 622 N N . GLN A 1 79 ? -14.182 -9.163 -1.912 1.00 88.06 79 GLN A N 1
ATOM 623 C CA . GLN A 1 79 ? -14.962 -9.044 -0.685 1.00 88.06 79 GLN A CA 1
ATOM 624 C C . GLN A 1 79 ? -14.804 -7.627 -0.108 1.00 88.06 79 GLN A C 1
ATOM 626 O O . GLN A 1 79 ? -13.693 -7.201 0.198 1.00 88.06 79 GLN A O 1
ATOM 631 N N . PRO A 1 80 ? -15.899 -6.860 0.061 1.00 88.38 80 PRO A N 1
ATOM 632 C CA . PRO A 1 80 ? -15.802 -5.470 0.507 1.00 88.38 80 PRO A CA 1
ATOM 633 C C . PRO A 1 80 ? -15.498 -5.317 2.003 1.00 88.38 80 PRO A C 1
ATOM 635 O O . PRO A 1 80 ? -15.226 -4.200 2.457 1.00 88.38 80 PRO A O 1
ATOM 638 N N . ASP A 1 81 ? -15.596 -6.404 2.766 1.00 93.38 81 ASP A N 1
ATOM 639 C CA . ASP A 1 81 ? -15.320 -6.419 4.196 1.00 93.38 81 ASP A CA 1
ATOM 640 C C . ASP A 1 81 ? -13.837 -6.151 4.432 1.00 93.38 81 ASP A C 1
ATOM 642 O O . ASP A 1 81 ? -12.965 -6.712 3.773 1.00 93.38 81 ASP A O 1
ATOM 646 N N . THR A 1 82 ? -13.538 -5.261 5.372 1.00 95.88 82 THR A N 1
ATOM 647 C CA . THR A 1 82 ? -12.177 -4.765 5.573 1.00 95.88 82 THR A CA 1
ATOM 648 C C . THR A 1 82 ? -11.646 -5.146 6.945 1.00 95.88 82 THR A C 1
ATOM 650 O O . THR A 1 82 ? -12.316 -4.968 7.957 1.00 95.88 82 THR A O 1
ATOM 653 N N . LEU A 1 83 ? -10.402 -5.611 6.993 1.00 96.94 83 LEU A N 1
ATOM 654 C CA . LEU A 1 83 ? -9.663 -5.838 8.230 1.00 96.94 83 LEU A CA 1
ATOM 655 C C . LEU A 1 83 ? -8.719 -4.658 8.491 1.00 96.94 83 LEU A C 1
ATOM 657 O O . LEU A 1 83 ? -7.854 -4.354 7.671 1.00 96.94 83 LEU A O 1
ATOM 661 N N . VAL A 1 84 ? -8.861 -4.009 9.644 1.00 98.25 84 VAL A N 1
ATOM 662 C CA . VAL A 1 84 ? -7.962 -2.957 10.129 1.00 98.25 84 VAL A CA 1
ATOM 663 C C . VAL A 1 84 ? -7.132 -3.511 11.281 1.00 98.25 84 VAL A C 1
ATOM 665 O O . VAL A 1 84 ? -7.668 -4.047 12.250 1.00 98.25 84 VAL A O 1
ATOM 668 N N . VAL A 1 85 ? -5.810 -3.373 11.176 1.00 98.25 85 VAL A N 1
ATOM 669 C CA . VAL A 1 85 ? -4.852 -3.934 12.136 1.00 98.25 85 VAL A CA 1
ATOM 670 C C . VAL A 1 85 ? -4.266 -2.826 13.004 1.00 98.25 85 VAL A C 1
ATOM 672 O O . VAL A 1 85 ? -3.518 -1.975 12.522 1.00 98.25 85 VAL A O 1
ATOM 675 N N . GLY A 1 86 ? -4.582 -2.875 14.294 1.00 98.25 86 GLY A N 1
ATOM 676 C CA . GLY A 1 86 ? -4.202 -1.901 15.309 1.00 98.25 86 GLY A CA 1
ATOM 677 C C . GLY A 1 86 ? -5.267 -0.823 15.500 1.00 98.25 86 GLY A C 1
ATOM 678 O O . GLY A 1 86 ? -5.561 -0.055 14.589 1.00 98.25 86 GLY A O 1
ATOM 679 N N . ALA A 1 87 ? -5.779 -0.693 16.722 1.00 97.81 87 ALA A N 1
ATOM 680 C CA . ALA A 1 87 ? -6.791 0.287 17.110 1.00 97.81 87 ALA A CA 1
ATOM 681 C C . ALA A 1 87 ? -6.181 1.531 17.776 1.00 97.81 87 ALA A C 1
ATOM 683 O O . ALA A 1 87 ? -6.694 2.056 18.763 1.00 97.81 87 ALA A O 1
ATOM 684 N N . GLY A 1 88 ? -5.070 2.032 17.231 1.00 97.06 88 GLY A N 1
ATOM 685 C CA . GLY A 1 88 ? -4.619 3.402 17.494 1.00 97.06 88 GLY A CA 1
ATOM 686 C C . GLY A 1 88 ? -5.437 4.427 16.702 1.00 97.06 88 GLY A C 1
ATOM 687 O O . GLY A 1 88 ? -6.273 4.059 15.886 1.00 97.06 88 GLY A O 1
ATOM 688 N N . VAL A 1 89 ? -5.138 5.719 16.867 1.00 96.00 89 VAL A N 1
ATOM 689 C CA . VAL A 1 89 ? -5.872 6.829 16.212 1.00 96.00 89 VAL A CA 1
ATOM 690 C C . VAL A 1 89 ? -6.039 6.638 14.701 1.00 96.00 89 VAL A C 1
ATOM 692 O O . VAL A 1 89 ? -7.118 6.869 14.160 1.00 96.00 89 VAL A O 1
ATOM 695 N N . ALA A 1 90 ? -4.989 6.163 14.025 1.00 97.69 90 ALA A N 1
ATOM 696 C CA . ALA A 1 90 ? -5.021 5.884 12.592 1.00 97.69 90 ALA A CA 1
ATOM 697 C C . ALA A 1 90 ? -5.992 4.746 12.235 1.00 97.69 90 ALA A C 1
ATOM 699 O O . ALA A 1 90 ? -6.767 4.882 11.292 1.00 97.69 90 ALA A O 1
ATOM 700 N N . GLY A 1 91 ? -5.976 3.649 12.997 1.00 98.12 91 GLY A N 1
ATOM 701 C CA . GLY A 1 91 ? -6.861 2.507 12.774 1.00 98.12 91 GLY A CA 1
ATOM 702 C C . GLY A 1 91 ? -8.314 2.821 13.107 1.00 98.12 91 GLY A C 1
ATOM 703 O O . GLY A 1 91 ? -9.194 2.496 12.320 1.00 98.12 91 GLY A O 1
ATOM 704 N N . LEU A 1 92 ? -8.559 3.538 14.208 1.00 98.06 92 LEU A N 1
ATOM 705 C CA . LEU A 1 92 ? -9.890 4.023 14.579 1.00 98.06 92 LEU A CA 1
ATOM 706 C C . LEU A 1 92 ? -10.480 4.915 13.478 1.00 98.06 92 LEU A C 1
ATOM 708 O O . LEU A 1 92 ? -11.597 4.686 13.023 1.00 98.06 92 LEU A O 1
ATOM 712 N N . SER A 1 93 ? -9.694 5.878 12.985 1.00 97.12 93 SER A N 1
ATOM 713 C CA . SER A 1 93 ? -10.123 6.783 11.911 1.00 97.12 93 SER A CA 1
ATOM 714 C C . SER A 1 93 ? -10.388 6.036 10.601 1.00 97.12 93 SER A C 1
ATOM 716 O O . SER A 1 93 ? -11.373 6.311 9.920 1.00 97.12 93 SER A O 1
ATOM 718 N N . ALA A 1 94 ? -9.526 5.076 10.243 1.00 97.94 94 ALA A N 1
ATOM 719 C CA . ALA A 1 94 ? -9.709 4.252 9.052 1.00 97.94 94 ALA A CA 1
ATOM 720 C C . ALA A 1 94 ? -10.967 3.378 9.157 1.00 97.94 94 ALA A C 1
ATOM 722 O O . ALA A 1 94 ? -11.751 3.324 8.210 1.00 97.94 94 ALA A O 1
ATOM 723 N N . ALA A 1 95 ? -11.181 2.740 10.310 1.00 98.19 95 ALA A N 1
ATOM 724 C CA . ALA A 1 95 ? -12.352 1.914 10.565 1.00 98.19 95 ALA A CA 1
ATOM 725 C C . ALA A 1 95 ? -13.641 2.733 10.457 1.00 98.19 95 ALA A C 1
ATOM 727 O O . ALA A 1 95 ? -14.546 2.345 9.722 1.00 98.19 95 ALA A O 1
ATOM 728 N N . LEU A 1 96 ? -13.689 3.904 11.094 1.00 97.56 96 LEU A N 1
ATOM 729 C CA . LEU A 1 96 ? -14.853 4.782 11.046 1.00 97.56 96 LEU A CA 1
ATOM 730 C C . LEU A 1 96 ? -15.136 5.292 9.625 1.00 97.56 96 LEU A C 1
ATOM 732 O O . LEU A 1 96 ? -16.272 5.227 9.160 1.00 97.56 96 LEU A O 1
ATOM 736 N N . ALA A 1 97 ? -14.107 5.730 8.894 1.00 97.25 97 ALA A N 1
ATOM 737 C CA . ALA A 1 97 ? -14.263 6.212 7.521 1.00 97.25 97 ALA A CA 1
ATOM 738 C C . ALA A 1 97 ? -14.807 5.130 6.568 1.00 97.25 97 ALA A C 1
ATOM 740 O O . ALA A 1 97 ? -15.614 5.428 5.684 1.00 97.25 97 ALA A O 1
ATOM 741 N N . LEU A 1 98 ? -14.382 3.875 6.742 1.00 96.81 98 LEU A N 1
ATOM 742 C CA . LEU A 1 98 ? -14.880 2.734 5.971 1.00 96.81 98 LEU A CA 1
ATOM 743 C C . LEU A 1 98 ? -16.310 2.358 6.379 1.00 96.81 98 LEU A C 1
ATOM 745 O O . LEU A 1 98 ? -17.169 2.158 5.517 1.00 96.81 98 LEU A O 1
ATOM 749 N N . ALA A 1 99 ? -16.586 2.329 7.680 1.00 96.94 99 ALA A N 1
ATOM 750 C CA . ALA A 1 99 ? -17.886 1.972 8.229 1.00 96.94 99 ALA A CA 1
ATOM 751 C C . ALA A 1 99 ? -18.993 2.965 7.835 1.0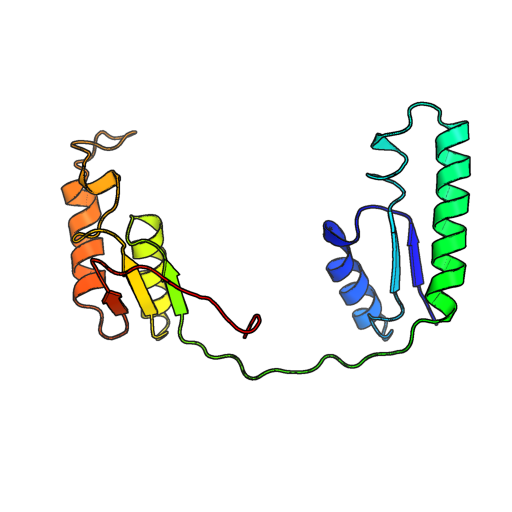0 96.94 99 ALA A C 1
ATOM 753 O O . ALA A 1 99 ? -20.089 2.540 7.462 1.00 96.94 99 ALA A O 1
ATOM 754 N N . GLN A 1 100 ? -18.673 4.265 7.773 1.00 95.44 100 GLN A N 1
ATOM 755 C CA . GLN A 1 100 ? -19.550 5.327 7.252 1.00 95.44 100 GLN A CA 1
ATOM 756 C C . GLN A 1 100 ? -19.887 5.169 5.759 1.00 95.44 100 GLN A C 1
ATOM 758 O O . GLN A 1 100 ? -20.832 5.778 5.256 1.00 95.44 100 GLN A O 1
ATOM 763 N N . LYS A 1 101 ? -19.119 4.361 5.017 1.00 94.12 101 LYS A N 1
ATOM 764 C CA . LYS A 1 101 ? -19.419 3.963 3.632 1.00 94.12 101 LYS A CA 1
ATOM 765 C C . LYS A 1 101 ? -20.134 2.611 3.556 1.00 94.12 101 LYS A C 1
ATOM 767 O O . LYS A 1 101 ? -20.127 1.991 2.494 1.00 94.12 101 LYS A O 1
ATOM 772 N N . ASN A 1 102 ? -20.755 2.175 4.654 1.00 93.06 102 ASN A N 1
ATOM 773 C CA . ASN A 1 102 ? -21.459 0.899 4.788 1.00 93.06 102 ASN A CA 1
ATOM 774 C C . ASN A 1 102 ? -20.577 -0.316 4.460 1.00 93.06 102 ASN A C 1
ATOM 776 O O . ASN A 1 102 ? -21.041 -1.289 3.868 1.00 93.06 102 ASN A O 1
ATOM 780 N N . ARG A 1 103 ? -19.285 -0.252 4.808 1.00 94.88 103 ARG A N 1
ATOM 781 C CA . ARG A 1 103 ? -18.383 -1.408 4.754 1.00 94.88 103 ARG A CA 1
ATOM 782 C C . ARG A 1 103 ? -18.330 -2.062 6.125 1.00 94.88 103 ARG A C 1
ATOM 784 O O . ARG A 1 103 ? -18.156 -1.354 7.113 1.00 94.88 103 ARG A O 1
ATOM 791 N N . LYS A 1 104 ? -18.441 -3.391 6.184 1.00 97.56 104 LYS A N 1
ATOM 792 C CA . LYS A 1 104 ? -18.152 -4.142 7.408 1.00 97.56 104 LYS A CA 1
ATOM 793 C C . LYS A 1 104 ? -16.653 -4.045 7.686 1.00 97.56 104 LYS A C 1
ATOM 795 O O . LYS A 1 104 ? -15.836 -4.272 6.793 1.00 97.56 104 LYS A O 1
ATOM 800 N N . VAL A 1 105 ? -16.299 -3.680 8.912 1.00 98.38 105 VAL A N 1
ATOM 801 C CA . VAL A 1 105 ? -14.914 -3.524 9.348 1.00 98.38 105 VAL A CA 1
ATOM 802 C C . VAL A 1 105 ? -14.650 -4.410 10.552 1.00 98.38 105 VAL A C 1
ATOM 804 O O . VAL A 1 105 ? -15.349 -4.322 11.556 1.00 98.38 105 VAL A O 1
ATOM 807 N N . TYR A 1 106 ? -13.599 -5.212 10.472 1.00 98.25 106 TYR A N 1
ATOM 808 C CA . TYR A 1 106 ? -13.022 -5.919 11.606 1.00 98.25 106 TYR A CA 1
ATOM 809 C C . TYR A 1 106 ? -11.820 -5.117 12.096 1.00 98.25 106 TYR A C 1
ATOM 811 O O . TYR A 1 106 ? -10.844 -4.954 11.366 1.00 98.25 106 TYR A O 1
ATOM 819 N N . LEU A 1 107 ? -11.888 -4.578 13.309 1.00 98.56 107 LEU A N 1
ATOM 820 C CA . LEU A 1 107 ? -10.816 -3.801 13.918 1.00 98.56 107 LEU A CA 1
ATOM 821 C C . LEU A 1 107 ? -10.106 -4.653 14.970 1.00 98.56 107 LEU A C 1
ATOM 823 O O . LEU A 1 107 ? -10.627 -4.862 16.062 1.00 98.56 107 LEU A O 1
ATOM 827 N N . VAL A 1 108 ? -8.908 -5.134 14.643 1.00 98.56 108 VAL A N 1
ATOM 828 C CA . VAL A 1 108 ? -8.118 -6.009 15.519 1.00 98.56 108 VAL A CA 1
ATOM 829 C C . VAL A 1 108 ? -7.116 -5.192 16.325 1.00 98.56 108 VAL A C 1
ATOM 831 O O . VAL A 1 108 ? -6.314 -4.454 15.757 1.00 98.56 108 VAL A O 1
ATOM 834 N N . GLU A 1 109 ? -7.114 -5.363 17.644 1.00 98.44 109 GLU A N 1
ATOM 835 C CA . GLU A 1 109 ? -6.161 -4.746 18.564 1.00 98.44 109 GLU A CA 1
ATOM 836 C C . GLU A 1 109 ? -5.503 -5.795 19.455 1.00 98.44 109 GLU A C 1
ATOM 838 O O . GLU A 1 109 ? -6.168 -6.580 20.128 1.00 98.44 109 GLU A O 1
ATOM 843 N N . LYS A 1 110 ? -4.170 -5.755 19.497 1.00 98.31 110 LYS A N 1
ATOM 844 C CA . LYS A 1 110 ? -3.339 -6.673 20.277 1.00 98.31 110 LYS A CA 1
ATOM 845 C C . LYS A 1 110 ? -3.538 -6.501 21.781 1.00 98.31 110 LYS A C 1
ATOM 847 O O . LYS A 1 110 ? -3.437 -7.460 22.542 1.00 98.31 110 LYS A O 1
ATOM 852 N N . LEU A 1 111 ? -3.746 -5.271 22.235 1.00 97.69 111 LEU A N 1
ATOM 853 C CA . LEU A 1 111 ? -3.910 -4.958 23.646 1.00 97.69 111 LEU A CA 1
ATOM 854 C C . LEU A 1 111 ? -5.372 -5.104 24.098 1.00 97.69 111 LEU A C 1
ATOM 856 O O . LEU A 1 111 ? -6.289 -5.097 23.278 1.00 97.69 111 LEU A O 1
ATOM 860 N N . PRO A 1 112 ? -5.624 -5.198 25.417 1.00 97.06 112 PRO A N 1
ATOM 861 C CA . PRO A 1 112 ? -6.987 -5.218 25.949 1.00 97.06 112 PRO A CA 1
ATOM 862 C C . PRO A 1 112 ? -7.772 -3.918 25.712 1.00 97.06 112 PRO A C 1
ATOM 864 O O . PRO A 1 112 ? -8.984 -3.901 25.902 1.00 97.06 112 PRO A O 1
ATOM 867 N N . SER A 1 113 ? -7.095 -2.828 25.336 1.00 95.31 113 SER A N 1
ATOM 868 C CA . SER A 1 113 ? -7.691 -1.509 25.135 1.00 95.31 113 SER A CA 1
ATOM 869 C C . SER A 1 113 ? -7.301 -0.889 23.795 1.00 95.31 113 SER A C 1
ATOM 871 O O . SER A 1 113 ? -6.196 -1.087 23.287 1.00 95.31 113 SER A O 1
ATOM 873 N N . ILE A 1 114 ? -8.226 -0.095 23.257 1.00 96.62 114 ILE A N 1
ATOM 874 C CA . ILE A 1 114 ? -8.074 0.694 22.031 1.00 96.62 114 ILE A CA 1
ATOM 875 C C . ILE A 1 114 ? -7.623 2.136 22.355 1.00 96.62 114 ILE A C 1
ATOM 877 O O . ILE A 1 114 ? -7.568 2.535 23.516 1.00 96.62 114 ILE A O 1
ATOM 881 N N . GLY A 1 115 ? -7.246 2.915 21.338 1.00 95.31 115 GLY A N 1
ATOM 882 C CA . GLY A 1 115 ? -6.727 4.291 21.455 1.00 95.31 115 GLY A CA 1
ATOM 883 C C . GLY A 1 115 ? -5.212 4.414 21.231 1.00 95.31 115 GLY A C 1
ATOM 884 O O . GLY A 1 115 ? -4.692 5.487 20.907 1.00 95.31 115 GLY A O 1
ATOM 885 N N . GLY A 1 116 ? -4.479 3.299 21.304 1.00 95.50 116 GLY A N 1
ATOM 886 C CA . GLY A 1 116 ? -3.051 3.234 20.990 1.00 95.50 116 GLY A CA 1
ATOM 887 C C . GLY A 1 116 ? -2.180 4.103 21.907 1.00 95.50 116 GLY A C 1
ATOM 888 O O . GLY A 1 116 ? -2.377 4.158 23.118 1.00 95.50 116 GLY A O 1
ATOM 889 N N . LYS A 1 117 ? -1.158 4.759 21.339 1.00 94.50 117 LYS A N 1
ATOM 890 C CA . LYS A 1 117 ? -0.222 5.595 22.116 1.00 94.50 117 LYS A CA 1
ATOM 891 C C . LYS A 1 117 ? -0.848 6.895 22.614 1.00 94.50 117 LYS A C 1
ATOM 893 O O . LYS A 1 117 ? -0.489 7.334 23.697 1.00 94.50 117 LYS A O 1
ATOM 898 N N . VAL A 1 118 ? -1.758 7.487 21.839 1.00 93.25 118 VAL A N 1
ATOM 899 C CA . VAL A 1 118 ? -2.347 8.795 22.163 1.00 93.25 118 VAL A CA 1
ATOM 900 C C . VAL A 1 118 ? -3.172 8.723 23.445 1.00 93.25 118 VAL A C 1
ATOM 902 O O . VAL A 1 118 ? -3.063 9.619 24.267 1.00 93.25 118 VAL A O 1
ATOM 905 N N . ALA A 1 119 ? -3.848 7.599 23.700 1.00 93.19 119 ALA A N 1
ATOM 906 C CA . ALA A 1 119 ? -4.567 7.355 24.954 1.00 93.19 119 ALA A CA 1
ATOM 907 C C . ALA A 1 119 ? -3.670 7.317 26.212 1.00 93.19 119 ALA A C 1
ATOM 909 O O . ALA A 1 119 ? -4.174 7.229 27.326 1.00 93.19 119 ALA A O 1
ATOM 910 N N . ARG A 1 120 ? -2.339 7.329 26.055 1.00 92.44 120 ARG A N 1
ATOM 911 C CA . ARG A 1 120 ? -1.368 7.356 27.162 1.00 92.44 120 ARG A CA 1
ATOM 912 C C . ARG A 1 120 ? -0.747 8.735 27.373 1.00 92.44 120 ARG A C 1
ATOM 914 O O . ARG A 1 120 ? 0.093 8.876 28.258 1.00 92.44 120 ARG A O 1
ATOM 921 N N . TYR A 1 121 ? -1.076 9.704 26.526 1.00 94.38 121 TYR A N 1
ATOM 922 C CA . TYR A 1 121 ? -0.609 11.075 26.661 1.00 94.38 121 TYR A CA 1
ATOM 923 C C . TYR A 1 121 ? -1.623 11.893 27.453 1.00 94.38 121 TYR A C 1
ATOM 925 O O . TYR A 1 121 ? -2.810 11.590 27.449 1.00 94.38 121 TYR A O 1
ATOM 933 N N . GLU A 1 122 ? -1.137 12.920 28.139 1.00 93.94 122 GLU A N 1
ATOM 934 C CA . GLU A 1 122 ? -1.995 13.899 28.807 1.00 93.94 122 GLU A CA 1
ATOM 935 C C . GLU A 1 122 ? -2.441 14.961 27.795 1.00 93.94 122 GLU A C 1
ATOM 937 O O . GLU A 1 122 ? -3.634 15.175 27.591 1.00 93.94 122 GLU A O 1
ATOM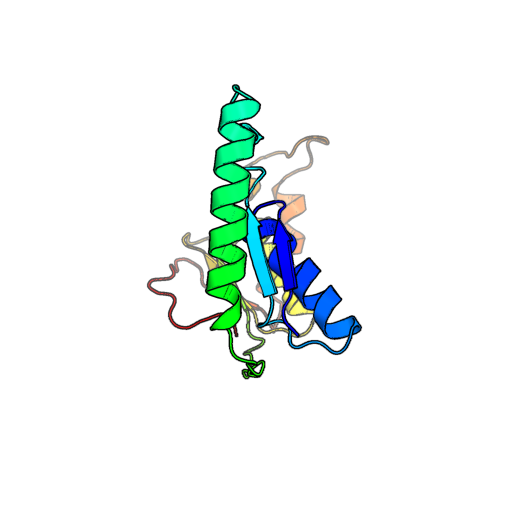 942 N N . GLU A 1 123 ? -1.478 15.525 27.061 1.00 94.38 123 GLU A N 1
ATOM 943 C CA . GLU A 1 123 ? -1.694 16.588 26.081 1.00 94.38 123 GLU A CA 1
ATOM 944 C C . GLU A 1 123 ? -1.033 16.270 24.732 1.00 94.38 123 GLU A C 1
ATOM 946 O O . GLU A 1 123 ? -0.005 15.586 24.657 1.00 94.38 123 GLU A O 1
ATOM 951 N N . VAL A 1 124 ? -1.613 16.795 23.650 1.00 92.69 124 VAL A N 1
ATOM 952 C CA . VAL A 1 124 ? -1.129 16.626 22.275 1.00 92.69 124 VAL A CA 1
ATOM 953 C C . VAL A 1 124 ? -0.732 17.982 21.678 1.00 92.69 124 VAL A C 1
ATOM 955 O O . VAL A 1 124 ? -1.522 18.923 21.604 1.00 92.69 124 VAL A O 1
ATOM 958 N N . PHE A 1 125 ? 0.519 18.087 21.223 1.00 94.00 125 PHE A N 1
ATOM 959 C CA . PHE A 1 125 ? 1.032 19.239 20.465 1.00 94.00 125 PHE A CA 1
AT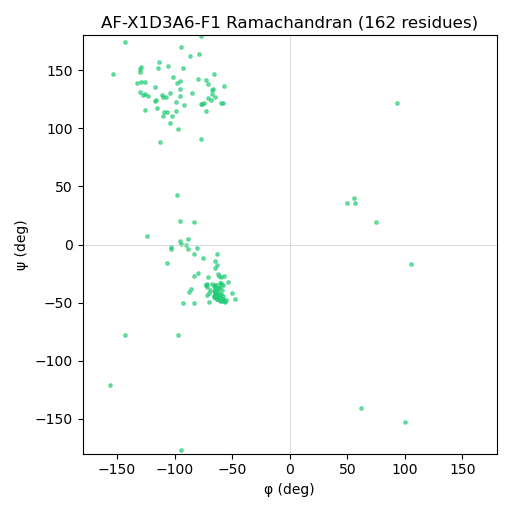OM 960 C C . PHE A 1 125 ? 0.323 19.345 19.092 1.00 94.00 125 PHE A C 1
ATOM 962 O O . PHE A 1 125 ? 0.038 18.301 18.502 1.00 94.00 125 PHE A O 1
ATOM 969 N N . PRO A 1 126 ? 0.079 20.540 18.509 1.00 92.62 126 PRO A N 1
ATOM 970 C CA . PRO A 1 126 ? 0.592 21.871 18.869 1.00 92.62 126 PRO A CA 1
ATOM 971 C C . PRO A 1 126 ? -0.147 22.612 19.973 1.00 92.62 126 PRO A C 1
ATOM 973 O O . PRO A 1 126 ? 0.464 23.428 20.656 1.00 92.62 126 PRO A O 1
ATOM 976 N N . ASN A 1 127 ? -1.432 22.331 20.151 1.00 91.75 127 ASN A N 1
ATOM 977 C CA . ASN A 1 127 ? -2.306 23.166 20.971 1.00 91.75 127 ASN A CA 1
ATOM 978 C C . ASN A 1 127 ? -2.319 22.770 22.452 1.00 91.75 127 ASN A C 1
ATOM 980 O O . ASN A 1 127 ? -2.969 23.450 23.238 1.00 91.75 127 ASN A O 1
ATOM 984 N N . LEU A 1 128 ? -1.612 21.691 22.818 1.00 92.81 128 LEU A N 1
ATOM 985 C CA . LEU A 1 128 ? -1.669 21.073 24.146 1.00 92.81 128 LEU A CA 1
ATOM 986 C C . LEU A 1 128 ? -3.107 20.679 24.520 1.00 92.81 128 LEU A C 1
ATOM 988 O O . LEU A 1 128 ? -3.565 20.857 25.642 1.00 92.81 128 LEU A O 1
ATOM 992 N N . GLU A 1 129 ? -3.839 20.151 23.538 1.00 92.94 129 GLU A N 1
ATOM 993 C CA . GLU A 1 129 ? -5.197 19.653 23.745 1.00 92.94 129 GLU A CA 1
ATOM 994 C C . GLU A 1 129 ? -5.162 18.333 24.520 1.00 92.94 129 GLU A C 1
ATOM 996 O O . GLU A 1 129 ? -4.295 17.490 24.282 1.00 92.94 129 GLU A O 1
ATOM 1001 N N . CYS A 1 130 ? -6.119 18.144 25.432 1.00 93.94 130 CYS A N 1
ATOM 1002 C CA . CYS A 1 130 ? -6.245 16.914 26.211 1.00 93.94 130 CYS A CA 1
ATOM 1003 C C . CYS A 1 130 ? -6.445 15.703 25.286 1.00 93.94 130 CYS A C 1
ATOM 1005 O O . CYS A 1 130 ? -7.417 15.643 24.527 1.00 93.94 130 CYS A O 1
ATOM 1007 N N . ALA A 1 131 ? -5.549 14.718 25.380 1.00 94.31 131 ALA A N 1
ATOM 1008 C CA . ALA A 1 131 ? -5.540 13.569 24.478 1.00 94.31 131 ALA A CA 1
ATOM 1009 C C . ALA A 1 131 ? -6.805 12.708 24.611 1.00 94.31 131 ALA A C 1
ATOM 1011 O O . ALA A 1 131 ? -7.361 12.270 23.602 1.00 94.31 131 ALA A O 1
ATOM 1012 N N . SER A 1 132 ? -7.282 12.499 25.843 1.00 93.00 132 SER A N 1
ATOM 1013 C CA . SER A 1 132 ? -8.522 11.760 26.102 1.00 93.00 132 SER A CA 1
ATOM 1014 C C . SER A 1 132 ? -9.720 12.476 25.488 1.00 93.00 132 SER A C 1
ATOM 1016 O O . SER A 1 132 ? -10.453 11.867 24.721 1.00 93.00 132 SER A O 1
ATOM 1018 N N . CYS A 1 133 ? -9.848 13.793 25.691 1.00 93.69 133 CYS A N 1
ATOM 1019 C CA . CYS A 1 133 ? -10.953 14.569 25.121 1.00 93.69 133 CYS A CA 1
ATOM 1020 C C . CYS A 1 133 ? -10.996 14.508 23.587 1.00 93.69 133 CYS A C 1
ATOM 1022 O O . CYS A 1 133 ? -12.078 14.546 23.006 1.00 93.69 133 CYS A O 1
ATOM 1024 N N . MET A 1 134 ? -9.838 14.413 22.926 1.00 92.69 134 MET A N 1
ATOM 1025 C CA . MET A 1 134 ? -9.772 14.234 21.474 1.00 92.69 134 MET A CA 1
ATOM 1026 C C . MET A 1 134 ? -10.175 12.821 21.028 1.00 92.69 134 MET A C 1
ATOM 1028 O O . MET A 1 134 ? -10.735 12.658 19.945 1.00 92.69 134 MET A O 1
ATOM 1032 N N . LEU A 1 135 ? -9.853 11.795 21.821 1.00 94.62 135 LEU A N 1
ATOM 1033 C CA . LEU A 1 135 ? -10.089 10.395 21.463 1.00 94.62 135 LEU A CA 1
ATOM 1034 C C . LEU A 1 135 ? -11.486 9.904 21.809 1.00 94.62 135 LEU A C 1
ATOM 1036 O O . LEU A 1 135 ? -12.047 9.145 21.025 1.00 94.62 135 LEU A O 1
ATOM 1040 N N . ASP A 1 136 ? -12.036 10.328 22.941 1.00 94.50 136 ASP A N 1
ATOM 1041 C CA . ASP A 1 136 ? -13.324 9.875 23.462 1.00 94.50 136 ASP A CA 1
ATOM 1042 C C . ASP A 1 136 ? -14.455 9.874 22.416 1.00 94.50 136 ASP A C 1
ATOM 1044 O O . ASP A 1 136 ? -15.100 8.834 22.287 1.00 94.50 136 ASP A O 1
ATOM 1048 N N . PRO A 1 137 ? -14.681 10.928 21.598 1.00 95.25 137 PRO A N 1
ATOM 1049 C CA . PRO A 1 137 ? -15.737 10.879 20.582 1.00 95.25 137 PRO A CA 1
ATOM 1050 C C . PRO A 1 137 ? -15.472 9.828 19.493 1.00 95.25 137 PRO A C 1
ATOM 1052 O O . PRO A 1 137 ? -16.389 9.143 19.060 1.00 95.25 137 PRO A O 1
ATOM 1055 N N . ILE A 1 138 ? -14.213 9.650 19.077 1.00 95.88 138 ILE A N 1
ATOM 1056 C CA . ILE A 1 138 ? -13.843 8.650 18.061 1.00 95.88 138 ILE A CA 1
ATOM 1057 C C . ILE A 1 138 ? -14.014 7.235 18.625 1.00 95.88 138 ILE A C 1
ATOM 1059 O O . ILE A 1 138 ? -14.432 6.322 17.916 1.00 95.88 138 ILE A O 1
ATOM 1063 N N . LEU A 1 139 ? -13.657 7.043 19.896 1.00 96.19 139 LEU A N 1
ATOM 1064 C CA . LEU A 1 139 ? -13.826 5.777 20.596 1.00 96.19 139 LEU A CA 1
ATOM 1065 C C . LEU A 1 139 ? -15.305 5.420 20.728 1.00 96.19 139 LEU A C 1
ATOM 1067 O O . LEU A 1 139 ? -15.669 4.285 20.429 1.00 96.19 139 LEU A O 1
ATOM 1071 N N . ASP A 1 140 ? -16.135 6.380 21.135 1.00 96.75 140 ASP A N 1
ATOM 1072 C CA . ASP A 1 140 ? -17.579 6.201 21.268 1.00 96.75 140 ASP A CA 1
ATOM 1073 C C . ASP A 1 140 ? -18.222 5.825 19.930 1.00 96.75 140 ASP A C 1
ATOM 1075 O O . ASP A 1 140 ? -18.914 4.808 19.849 1.00 96.75 140 ASP A O 1
ATOM 1079 N N . ASP A 1 141 ? -17.892 6.564 18.867 1.00 97.06 141 ASP A N 1
ATOM 1080 C CA . ASP A 1 141 ? -18.353 6.272 17.512 1.00 97.06 141 ASP A CA 1
ATOM 1081 C C . ASP A 1 141 ? -17.953 4.855 17.091 1.00 97.06 141 ASP A C 1
ATOM 1083 O O . ASP A 1 141 ? -18.788 4.089 16.624 1.00 97.06 141 ASP A O 1
ATOM 1087 N N . VAL A 1 142 ? -16.686 4.469 17.273 1.00 97.50 142 VAL A N 1
ATOM 1088 C CA . VAL A 1 142 ? -16.192 3.148 16.856 1.00 97.50 142 VAL A CA 1
ATOM 1089 C C . VAL A 1 142 ? -16.844 2.010 17.639 1.00 97.50 142 VAL A C 1
ATOM 1091 O O . VAL A 1 142 ? -17.177 0.985 17.044 1.00 97.50 142 VAL A O 1
ATOM 1094 N N . LEU A 1 143 ? -17.021 2.166 18.952 1.00 96.50 143 LEU A N 1
ATOM 1095 C CA . LEU A 1 143 ? -17.587 1.126 19.815 1.00 96.50 143 LEU A CA 1
ATOM 1096 C C . LEU A 1 143 ? -19.086 0.910 19.580 1.00 96.50 143 LEU A C 1
ATOM 1098 O O . LEU A 1 143 ? -19.570 -0.200 19.795 1.00 96.50 143 LEU A O 1
ATOM 1102 N N . HIS A 1 144 ? -19.807 1.939 19.130 1.00 96.69 144 HIS A N 1
ATOM 1103 C CA . HIS A 1 144 ? -21.251 1.876 18.894 1.00 96.69 144 HIS A CA 1
ATOM 1104 C C . HIS A 1 144 ? -21.637 1.750 17.412 1.00 96.69 144 HIS A C 1
ATOM 1106 O O . HIS A 1 144 ? -22.822 1.630 17.096 1.00 96.69 144 HIS A O 1
ATOM 1112 N N . HIS A 1 145 ? -20.676 1.747 16.485 1.00 97.56 145 HIS A N 1
ATOM 1113 C CA . HIS A 1 145 ? -20.970 1.629 15.060 1.00 97.56 145 HIS A CA 1
ATOM 1114 C C . HIS A 1 145 ? -21.324 0.185 14.666 1.0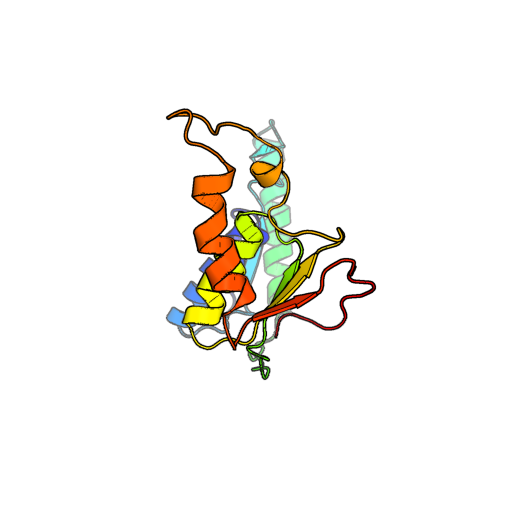0 97.56 145 HIS A C 1
ATOM 1116 O O . HIS A 1 145 ? -20.486 -0.708 14.726 1.00 97.56 145 HIS A O 1
ATOM 1122 N N . GLU A 1 146 ? -22.525 -0.041 14.123 1.00 97.06 146 GLU A N 1
ATOM 1123 C CA . GLU A 1 146 ? -23.037 -1.383 13.766 1.00 97.06 146 GLU A CA 1
ATOM 1124 C C . GLU A 1 146 ? -22.149 -2.146 12.761 1.00 97.06 146 GLU A C 1
ATOM 1126 O O . GLU A 1 146 ? -22.000 -3.367 12.825 1.00 97.06 146 GLU A O 1
ATOM 1131 N N . ASN A 1 147 ? -21.525 -1.418 11.830 1.00 97.75 147 ASN A N 1
ATOM 1132 C CA . ASN A 1 147 ? -20.602 -1.990 10.846 1.00 97.75 147 ASN A CA 1
ATOM 1133 C C . ASN A 1 147 ? -19.173 -2.241 11.362 1.00 97.75 147 ASN A C 1
ATOM 1135 O O . ASN A 1 147 ? -18.364 -2.751 10.587 1.00 97.75 147 ASN A O 1
ATOM 1139 N N . ILE A 1 148 ? -18.831 -1.896 12.607 1.00 98.44 148 ILE A N 1
ATOM 1140 C CA . ILE A 1 148 ? -17.485 -2.119 13.151 1.00 98.44 148 ILE A CA 1
ATOM 1141 C C . ILE A 1 148 ? -17.531 -3.217 14.205 1.00 98.44 148 ILE A C 1
ATOM 1143 O O . ILE A 1 148 ? -18.296 -3.175 15.159 1.00 98.44 148 ILE A O 1
ATOM 1147 N N . GLU A 1 149 ? -16.673 -4.212 14.034 1.00 98.19 149 GLU A N 1
ATOM 1148 C CA . GLU A 1 149 ? -16.453 -5.270 15.005 1.00 98.19 149 GLU A CA 1
ATOM 1149 C C . GLU A 1 149 ? -15.074 -5.109 15.624 1.00 98.19 149 GLU A C 1
ATOM 1151 O O . GLU A 1 149 ? -14.054 -5.274 14.952 1.00 98.19 149 GLU A O 1
ATOM 1156 N N . VAL A 1 150 ? -15.046 -4.748 16.904 1.00 98.25 150 VAL A N 1
ATOM 1157 C CA . VAL A 1 150 ? -13.802 -4.517 17.636 1.00 98.25 150 VAL A CA 1
ATOM 1158 C C . VAL A 1 150 ? -13.362 -5.810 18.316 1.00 98.25 150 VAL A C 1
ATOM 1160 O O . VAL A 1 150 ? -14.056 -6.349 19.174 1.00 98.25 150 VAL A O 1
ATOM 1163 N N . LEU A 1 151 ? -12.174 -6.281 17.951 1.00 98.19 151 LEU A N 1
ATOM 1164 C CA . LEU A 1 151 ? -11.537 -7.482 18.478 1.00 98.19 151 LEU A CA 1
ATOM 1165 C C . LEU A 1 151 ? -10.304 -7.060 19.280 1.00 98.19 151 LEU A C 1
ATOM 1167 O O . LEU A 1 151 ? -9.203 -6.953 18.738 1.00 98.19 151 LEU A O 1
ATOM 1171 N N . THR A 1 152 ? -10.489 -6.773 20.569 1.00 98.06 152 THR A N 1
ATOM 1172 C CA . THR A 1 152 ? -9.370 -6.493 21.481 1.00 98.06 152 THR A CA 1
ATOM 1173 C C . THR A 1 152 ? -8.693 -7.780 21.931 1.00 98.06 152 THR A C 1
ATOM 1175 O O . THR A 1 152 ? -9.225 -8.881 21.774 1.00 98.06 152 THR A O 1
ATOM 1178 N N . TYR A 1 153 ? -7.484 -7.641 22.475 1.00 98.06 153 TYR A N 1
ATOM 1179 C CA . TYR A 1 153 ? -6.652 -8.760 22.908 1.00 98.06 153 TYR A CA 1
ATOM 1180 C C . TYR A 1 153 ? -6.502 -9.857 21.839 1.00 98.06 153 TYR A C 1
ATOM 1182 O O . TYR A 1 153 ? -6.474 -11.051 22.134 1.00 98.06 153 TYR A O 1
ATOM 1190 N N . SER A 1 154 ? -6.449 -9.430 20.578 1.00 98.31 154 SER A N 1
ATOM 1191 C CA . SER A 1 154 ? -6.492 -10.288 19.402 1.00 98.31 154 SER A CA 1
ATOM 1192 C C . SER A 1 154 ? -5.341 -9.946 18.460 1.00 98.31 154 SER A C 1
ATOM 1194 O O . SER A 1 154 ? -4.999 -8.783 18.255 1.00 98.31 154 SER A O 1
ATOM 1196 N N . GLU A 1 155 ? -4.730 -10.970 17.867 1.00 97.88 155 GLU A N 1
ATOM 1197 C CA . GLU A 1 155 ? -3.622 -10.819 16.922 1.00 97.88 155 GLU A CA 1
ATOM 1198 C C . GLU A 1 155 ? -3.860 -11.678 15.683 1.00 97.88 155 GLU A C 1
ATOM 1200 O O . GLU A 1 155 ? -4.277 -12.835 15.778 1.00 97.88 155 GLU A O 1
ATOM 1205 N N . ILE A 1 156 ? -3.540 -11.117 14.518 1.00 97.19 156 ILE A N 1
ATOM 1206 C CA . ILE A 1 156 ? -3.598 -11.838 13.247 1.00 97.19 156 ILE A CA 1
ATOM 1207 C C . ILE A 1 156 ? -2.512 -12.909 13.240 1.00 97.19 156 ILE A C 1
ATOM 1209 O O . ILE A 1 156 ? -1.334 -12.601 13.410 1.00 97.19 156 ILE A O 1
ATOM 1213 N N . GLN A 1 157 ? -2.919 -14.157 13.019 1.00 97.38 157 GLN A N 1
ATOM 1214 C CA . GLN A 1 157 ? -2.001 -15.292 12.926 1.00 97.38 157 GLN A CA 1
ATOM 1215 C C . GLN A 1 157 ? -1.481 -15.489 11.501 1.00 97.38 157 GLN A C 1
ATOM 1217 O O . GLN A 1 157 ? -0.300 -15.761 11.302 1.00 97.38 157 GLN A O 1
ATOM 1222 N N . GLU A 1 158 ? -2.354 -15.335 10.507 1.00 97.38 158 GLU A N 1
ATOM 1223 C CA . GLU A 1 158 ? -2.036 -15.615 9.112 1.00 97.38 158 GLU A CA 1
ATOM 1224 C C . GLU A 1 158 ? -2.923 -14.779 8.179 1.00 97.38 158 GLU A C 1
ATOM 1226 O O . GLU A 1 158 ? -4.082 -14.505 8.493 1.00 97.38 158 GLU A O 1
ATOM 1231 N N . VAL A 1 159 ? -2.371 -14.377 7.030 1.00 95.31 159 VAL A N 1
ATOM 1232 C CA . VAL A 1 159 ? -3.111 -13.744 5.929 1.00 95.31 159 VAL A CA 1
ATOM 1233 C C . VAL A 1 159 ? -2.831 -14.548 4.668 1.00 95.31 159 VAL A C 1
ATOM 1235 O O . VAL A 1 159 ? -1.692 -14.614 4.205 1.00 95.31 159 VAL A O 1
ATOM 1238 N N . LEU A 1 160 ? -3.875 -15.168 4.126 1.00 95.00 160 LEU A N 1
ATOM 1239 C CA . LEU A 1 160 ? -3.817 -16.005 2.932 1.00 95.00 160 LEU A CA 1
ATOM 1240 C C . LEU A 1 160 ? -4.589 -15.351 1.785 1.00 95.00 160 LEU A C 1
ATOM 1242 O O . LEU A 1 160 ? -5.502 -14.562 2.013 1.00 95.00 160 LEU A O 1
ATOM 1246 N N . GLY A 1 161 ? -4.246 -15.720 0.551 1.00 92.00 161 GLY A N 1
ATOM 1247 C CA . GLY A 1 161 ? -4.918 -15.229 -0.654 1.00 92.00 161 GLY A CA 1
ATOM 1248 C C . GLY A 1 161 ? -4.164 -14.101 -1.360 1.00 92.00 161 GLY A C 1
ATOM 1249 O O . GLY A 1 161 ? -2.935 -14.036 -1.331 1.00 92.00 161 GLY A O 1
ATOM 1250 N N . PHE A 1 162 ? -4.908 -13.253 -2.063 1.00 90.31 162 PHE A N 1
ATOM 1251 C CA . PHE A 1 162 ? -4.407 -12.138 -2.866 1.00 90.31 162 PHE A CA 1
ATOM 1252 C C . PHE A 1 162 ? -5.368 -10.946 -2.754 1.00 90.31 162 PHE A C 1
ATOM 1254 O O . PHE A 1 162 ? -6.410 -11.052 -2.121 1.00 90.31 162 PHE A O 1
ATOM 1261 N N . TYR A 1 163 ? -5.000 -9.801 -3.334 1.00 84.56 163 TYR A N 1
ATOM 1262 C CA . TYR A 1 163 ? -5.842 -8.600 -3.344 1.00 84.56 163 TYR A CA 1
ATOM 1263 C C . TYR A 1 163 ? -7.202 -8.878 -3.999 1.00 84.56 163 TYR A C 1
ATOM 1265 O O . TYR A 1 163 ? -7.224 -9.267 -5.165 1.00 84.56 163 TYR A O 1
ATOM 1273 N N . GLY A 1 164 ? -8.290 -8.648 -3.268 1.00 74.38 164 GLY A N 1
ATOM 1274 C CA . GLY A 1 164 ? -9.665 -9.024 -3.606 1.00 74.38 164 GLY A CA 1
ATOM 1275 C C . GLY A 1 164 ? -10.416 -9.350 -2.325 1.00 74.38 164 GLY A C 1
ATOM 1276 O O . GLY A 1 164 ? -11.341 -10.184 -2.394 1.00 74.38 164 GLY A O 1
#

Mean predicted aligned error: 4.87 Å

Foldseek 3Di:
DADEAEAADCVVCLVVVLVVCVVVVHQSQLYFYQHLDPVAPPPDPDPVVSVVVSVVSSVVRVVVSVPTDRDDDDDDDAQQAEEFEAQAPVSLVVQLVSVVVVHQYEYEHLAQDHHPPLVVDQADPDVRHGSCVVCVVSVVCQVPRPSYHYHHNDDDPDDDDDHD

Secondary structure (DSSP, 8-state):
--EEEEES-HHHHHHHHHHHHHHTT--GGGEEEEE-IIIIITT---HHHHHHHHHHHHHHHHHHHTT----PPPP------EEEE--BHHHHHHHHHHHTTT--EEEE-SSSSSBTTGGG-SEETTTTEEHHHHHHHHHHHHHH-TTEEEETT-------S---

Nearest PDB structures (foldseek):
  5odr-assembly1_A  TM=9.787E-01  e=2.004E-17  Methanothermococcus thermolithotrophicus DSM 2095
  7bke-assembly1_a  TM=8.535E-01  e=2.640E-16  Methanospirillum hungatei JF-1
  7bkd-assembly1_a  TM=9.923E-01  e=1.071E-08  Methanospirillum hungatei JF-1
  1vrq-assembly1_A  TM=7.559E-01  e=4.798E-04  Corynebacterium sp. U-96
  2gah-assembly1_A  TM=7.474E-01  e=6.250E-04  Stenotrophomonas maltophilia

Radius of gyration: 24.7 Å; Cα contacts (8 Å, |Δi|>4): 241; chains: 1; bounding box: 54×39×61 Å

Solvent-accessible surface area (backbone atoms only — not comparable to full-atom values): 9466 Å² total; per-residue (Å²): 138,75,47,75,47,79,40,52,52,55,92,78,44,42,70,60,52,27,53,50,31,46,77,71,77,37,62,47,54,30,54,31,69,22,45,42,32,75,77,24,57,75,73,38,86,53,64,68,62,27,49,54,51,39,52,53,45,44,49,53,35,56,63,51,45,72,74,48,58,82,68,80,86,79,86,74,82,60,63,75,62,41,80,39,82,40,35,23,65,69,31,48,50,50,47,46,61,42,29,78,69,76,24,45,26,41,40,32,15,67,44,85,63,72,38,49,72,53,62,74,41,68,55,39,84,92,82,59,43,49,26,52,75,67,41,50,63,58,50,52,49,48,76,70,34,89,41,43,45,79,37,56,60,32,77,89,87,78,88,85,89,72,97,75

InterPro domains:
  IPR036188 FAD/NAD(P)-binding domain superfamily [SSF51905] (59-159)
  IPR039650 H(2):CoB-CoM heterodisulfide,ferredoxin reductase subunit A-like [PTHR43498] (2-161)